Protein AF-A0A7J9DFA4-F1 (afdb_monomer_lite)

Structure (mmCIF, N/CA/C/O backbone):
data_AF-A0A7J9DFA4-F1
#
_entry.id   AF-A0A7J9DFA4-F1
#
loop_
_atom_site.group_PDB
_atom_site.id
_atom_site.type_symbol
_atom_site.label_atom_id
_atom_site.label_alt_id
_atom_site.label_comp_id
_atom_site.label_asym_id
_atom_site.label_entity_id
_atom_site.label_seq_id
_atom_site.pdbx_PDB_ins_code
_atom_site.Cartn_x
_atom_site.Cartn_y
_atom_site.Cartn_z
_atom_site.occupancy
_atom_site.B_iso_or_equiv
_atom_site.auth_seq_id
_atom_site.auth_comp_id
_atom_site.auth_asym_id
_atom_site.auth_atom_id
_atom_site.pdbx_PDB_model_num
ATOM 1 N N . MET A 1 1 ? 39.875 -12.581 -15.523 1.00 40.12 1 MET A N 1
ATOM 2 C CA . MET A 1 1 ? 39.400 -11.786 -14.369 1.00 40.12 1 MET A CA 1
ATOM 3 C C . MET A 1 1 ? 38.092 -11.116 -14.761 1.00 40.12 1 MET A C 1
ATOM 5 O O . MET A 1 1 ? 38.015 -10.624 -15.876 1.00 40.12 1 MET A O 1
ATOM 9 N N . SER A 1 2 ? 37.123 -11.108 -13.842 1.00 43.75 2 SER A N 1
ATOM 10 C CA . SER A 1 2 ? 35.735 -10.629 -13.968 1.00 43.75 2 SER A CA 1
ATOM 11 C C . SER A 1 2 ? 34.758 -11.569 -14.685 1.00 43.75 2 SER A C 1
ATOM 13 O O . SER A 1 2 ? 34.329 -11.335 -15.809 1.00 43.75 2 SER A O 1
ATOM 15 N N . GLN A 1 3 ? 34.373 -12.635 -13.983 1.00 44.19 3 GLN A N 1
ATOM 16 C CA . GLN A 1 3 ? 33.046 -13.218 -14.145 1.00 44.19 3 GLN A CA 1
ATOM 17 C C . GLN A 1 3 ? 32.124 -12.363 -13.266 1.00 44.19 3 GLN A C 1
ATOM 19 O O . GLN A 1 3 ? 32.022 -12.579 -12.060 1.00 44.19 3 GLN A O 1
ATOM 24 N N . GLY A 1 4 ? 31.575 -11.293 -13.843 1.00 42.59 4 GLY A N 1
ATOM 25 C CA . GLY A 1 4 ? 30.505 -10.540 -13.203 1.00 42.59 4 GLY A CA 1
ATOM 26 C C . GLY A 1 4 ? 29.309 -11.471 -13.079 1.00 42.59 4 GLY A C 1
ATOM 27 O O . GLY A 1 4 ? 28.820 -11.960 -14.092 1.00 42.59 4 GLY A O 1
ATOM 28 N N . GLY A 1 5 ? 28.902 -11.775 -11.846 1.00 43.56 5 GLY A N 1
ATOM 29 C CA . GLY A 1 5 ? 27.732 -12.594 -11.550 1.00 43.56 5 GLY A CA 1
ATOM 30 C C . GLY A 1 5 ? 26.464 -11.914 -12.052 1.00 43.56 5 GLY A C 1
ATOM 31 O O . GLY A 1 5 ? 2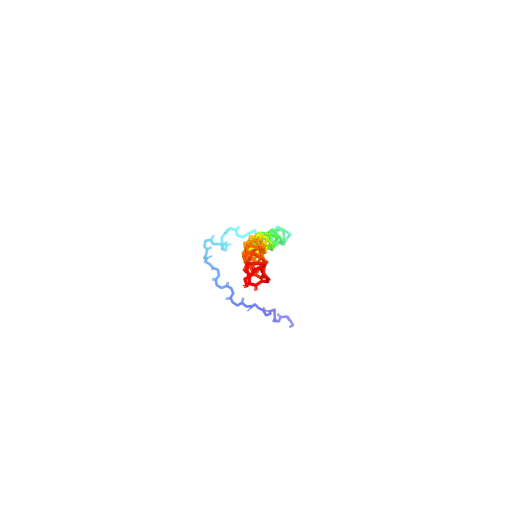5.803 -11.197 -11.306 1.00 43.56 5 GLY A O 1
ATOM 32 N N . GLY A 1 6 ? 26.151 -12.107 -13.329 1.00 45.38 6 GLY A N 1
ATOM 33 C CA . GLY A 1 6 ? 24.848 -11.802 -13.886 1.00 45.38 6 GLY A CA 1
ATOM 34 C C . GLY A 1 6 ? 23.879 -12.849 -13.368 1.00 45.38 6 GLY A C 1
ATOM 35 O O . GLY A 1 6 ? 23.946 -14.008 -13.759 1.00 45.38 6 GLY A O 1
ATOM 36 N N . MET A 1 7 ? 22.989 -12.457 -12.460 1.00 51.66 7 MET A N 1
ATOM 37 C CA . MET A 1 7 ? 21.685 -13.108 -12.414 1.00 51.66 7 MET A CA 1
ATOM 38 C C . MET A 1 7 ? 21.136 -13.015 -13.839 1.00 51.66 7 MET A C 1
ATOM 40 O O . MET A 1 7 ? 21.053 -11.898 -14.351 1.00 51.66 7 MET A O 1
ATOM 44 N N . ASP A 1 8 ? 20.842 -14.143 -14.485 1.00 55.06 8 ASP A N 1
ATOM 45 C CA . ASP A 1 8 ? 20.262 -14.176 -15.831 1.00 55.06 8 ASP A CA 1
ATOM 46 C C . ASP A 1 8 ? 18.871 -13.519 -15.797 1.00 55.06 8 ASP A C 1
ATOM 48 O O . ASP A 1 8 ? 17.830 -14.164 -15.661 1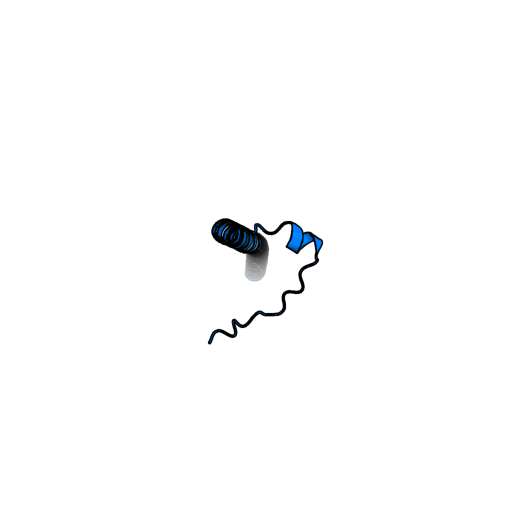.00 55.06 8 ASP A O 1
ATOM 52 N N . PHE A 1 9 ? 18.854 -12.187 -15.855 1.00 63.75 9 PHE A N 1
ATOM 53 C CA . PHE A 1 9 ? 17.675 -11.377 -16.090 1.00 63.75 9 PHE A CA 1
ATOM 54 C C . PHE A 1 9 ? 17.316 -11.552 -17.561 1.00 63.75 9 PHE A C 1
ATOM 56 O O . PHE A 1 9 ? 17.720 -10.764 -18.414 1.00 63.75 9 PHE A O 1
ATOM 63 N N . ASN A 1 10 ? 16.551 -12.601 -17.858 1.00 74.12 10 ASN A N 1
ATOM 64 C CA . ASN A 1 10 ? 15.885 -12.740 -19.147 1.00 74.12 10 ASN A CA 1
ATOM 65 C C . ASN A 1 10 ? 14.777 -11.683 -19.239 1.00 74.12 10 ASN A C 1
ATOM 67 O O . ASN A 1 10 ? 13.608 -11.946 -18.954 1.00 74.12 10 ASN A O 1
ATOM 71 N N . LEU A 1 11 ? 15.172 -10.456 -19.573 1.00 82.38 11 LEU A N 1
ATOM 72 C CA . LEU A 1 11 ? 14.261 -9.398 -19.979 1.00 82.38 11 LEU A CA 1
ATOM 73 C C . LEU A 1 11 ? 13.775 -9.686 -21.401 1.00 82.38 11 LEU A C 1
ATOM 75 O O . LEU A 1 11 ? 14.519 -10.220 -22.223 1.00 82.38 11 LEU A O 1
ATOM 79 N N . ALA A 1 12 ? 12.524 -9.329 -21.679 1.00 90.56 12 ALA A N 1
ATOM 80 C CA . ALA A 1 12 ? 11.973 -9.440 -23.021 1.00 90.56 12 ALA A CA 1
ATOM 81 C C . ALA A 1 12 ? 12.763 -8.551 -24.000 1.00 90.56 12 ALA A C 1
ATOM 83 O O . ALA A 1 12 ? 13.272 -7.492 -23.614 1.00 90.56 12 ALA A O 1
ATOM 84 N N . GLU A 1 13 ? 12.871 -8.976 -25.258 1.00 85.31 13 GLU A N 1
ATOM 85 C CA . GLU A 1 13 ? 13.679 -8.294 -26.276 1.00 85.31 13 GLU A CA 1
ATOM 86 C C . GLU A 1 13 ? 13.218 -6.847 -26.489 1.00 85.31 13 GLU A C 1
ATOM 88 O O . GLU A 1 13 ? 14.036 -5.941 -26.644 1.00 85.31 13 GLU A O 1
ATOM 93 N N . GLU A 1 14 ? 11.915 -6.595 -26.367 1.00 90.38 14 GLU A N 1
ATOM 94 C CA . GLU A 1 14 ? 11.325 -5.263 -26.482 1.00 90.38 14 GLU A CA 1
ATOM 95 C C . GLU A 1 14 ? 11.772 -4.332 -25.347 1.00 90.38 14 GLU A C 1
ATOM 97 O O . GLU A 1 14 ? 11.897 -3.126 -25.547 1.00 90.38 14 GLU A O 1
ATOM 102 N N . VAL A 1 15 ? 12.036 -4.881 -24.156 1.00 88.31 15 VAL A N 1
ATOM 103 C CA . VAL A 1 15 ? 12.555 -4.118 -23.012 1.00 88.31 15 VAL A CA 1
ATOM 104 C C . VAL A 1 15 ? 14.038 -3.82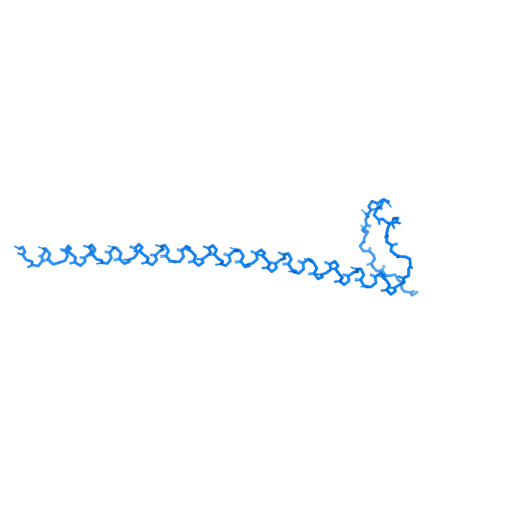9 -23.207 1.00 88.31 15 VAL A C 1
ATOM 106 O O . VAL A 1 15 ? 14.472 -2.707 -22.968 1.00 88.31 15 VAL A O 1
ATOM 109 N N . LEU A 1 16 ? 14.813 -4.809 -23.679 1.00 86.69 16 LEU A N 1
ATOM 110 C CA . LEU A 1 16 ? 16.234 -4.619 -23.983 1.00 86.69 16 LEU A CA 1
ATOM 111 C C . LEU A 1 16 ? 16.442 -3.567 -25.080 1.00 86.69 16 LEU A C 1
ATOM 113 O O . LEU A 1 16 ? 17.344 -2.741 -24.963 1.00 86.69 16 LEU A O 1
ATOM 117 N N . ALA A 1 17 ? 15.576 -3.554 -26.096 1.00 88.12 17 ALA A N 1
ATOM 118 C CA . ALA A 1 17 ? 15.639 -2.617 -27.217 1.00 88.12 17 ALA A CA 1
ATOM 119 C C . ALA A 1 17 ? 15.461 -1.144 -26.808 1.00 88.12 17 ALA A C 1
ATOM 121 O O . ALA A 1 17 ? 15.890 -0.254 -27.542 1.00 88.12 17 ALA A O 1
ATOM 122 N N . VAL A 1 18 ? 14.838 -0.876 -25.654 1.00 91.69 18 VAL A N 1
ATOM 123 C CA . VAL A 1 18 ? 14.620 0.487 -25.140 1.00 91.69 18 VAL A CA 1
ATOM 124 C C . VAL A 1 18 ? 15.580 0.877 -24.015 1.00 91.69 18 VAL A C 1
ATOM 126 O O . VAL A 1 18 ? 15.514 2.007 -23.526 1.00 91.69 18 VAL A O 1
ATOM 129 N N . ILE A 1 19 ? 16.471 -0.023 -23.583 1.00 90.69 19 ILE A N 1
ATOM 130 C CA . ILE A 1 19 ? 17.499 0.317 -22.595 1.00 90.69 19 ILE A CA 1
ATOM 131 C C . ILE A 1 19 ? 18.537 1.229 -23.267 1.00 90.69 19 ILE A C 1
ATOM 133 O O . ILE A 1 19 ? 19.064 0.871 -24.323 1.00 90.69 19 ILE A O 1
ATOM 137 N N . PRO A 1 20 ? 18.871 2.387 -22.663 1.00 94.19 20 PRO A N 1
ATOM 138 C CA . PRO A 1 20 ? 19.918 3.257 -23.181 1.00 94.19 20 PRO A CA 1
ATOM 139 C C . PRO A 1 20 ? 21.231 2.498 -23.357 1.00 94.19 20 PRO A C 1
ATOM 141 O O . PRO A 1 20 ? 21.596 1.691 -22.506 1.00 94.19 20 PRO A O 1
ATOM 144 N N . THR A 1 21 ? 21.967 2.756 -24.433 1.00 92.44 21 THR A N 1
ATOM 145 C CA . THR A 1 21 ? 23.291 2.146 -24.637 1.00 92.44 21 THR A CA 1
ATOM 146 C C . THR A 1 21 ? 24.402 2.909 -23.917 1.00 92.44 21 THR A C 1
ATOM 148 O O . THR A 1 21 ? 25.470 2.347 -23.687 1.00 92.44 21 THR A O 1
ATOM 151 N N . ASP A 1 22 ? 24.168 4.182 -23.573 1.00 97.25 22 ASP A N 1
ATOM 152 C CA . ASP A 1 22 ? 25.120 4.990 -22.814 1.00 97.25 22 ASP A CA 1
ATOM 153 C C . ASP A 1 22 ? 25.174 4.546 -21.334 1.00 97.25 22 ASP A C 1
ATOM 155 O O . ASP A 1 22 ? 24.130 4.465 -20.676 1.00 97.25 22 ASP A O 1
ATOM 159 N N . PRO A 1 23 ? 26.370 4.284 -20.769 1.00 95.19 23 PRO A N 1
ATOM 160 C CA . PRO A 1 23 ? 26.498 3.806 -19.393 1.00 95.19 23 PRO A CA 1
ATOM 161 C C . PRO A 1 23 ? 25.957 4.763 -18.321 1.00 95.19 23 PRO A C 1
ATOM 163 O O . PRO A 1 23 ? 25.445 4.307 -17.295 1.00 95.19 23 PRO A O 1
ATOM 166 N N . TYR A 1 24 ? 26.060 6.081 -18.511 1.00 97.06 24 TYR A N 1
ATOM 167 C CA . TYR A 1 24 ? 25.565 7.049 -17.530 1.00 97.06 24 TYR A CA 1
ATOM 168 C C . TYR A 1 24 ? 24.041 7.163 -17.586 1.00 97.06 24 TYR A C 1
ATOM 170 O O . TYR A 1 24 ? 23.393 7.246 -16.538 1.00 97.06 24 TYR A O 1
ATOM 178 N N . GLU A 1 25 ? 23.454 7.085 -18.780 1.00 97.12 25 GLU A N 1
ATOM 179 C CA . GLU A 1 25 ? 22.000 7.010 -18.944 1.00 97.12 25 GLU A CA 1
ATOM 180 C C . GLU A 1 25 ? 21.413 5.725 -18.339 1.00 97.12 25 GLU A C 1
ATOM 182 O O . GLU A 1 25 ? 20.363 5.771 -17.694 1.00 97.12 25 GLU A O 1
ATOM 187 N N . GLN A 1 26 ? 22.109 4.587 -18.453 1.00 95.75 26 GLN A N 1
ATOM 188 C CA . GLN A 1 26 ? 21.714 3.342 -17.780 1.00 95.75 26 GLN A CA 1
ATOM 189 C C . GLN A 1 26 ? 21.718 3.475 -16.253 1.00 95.75 26 GLN A C 1
ATOM 191 O O . GLN A 1 26 ? 20.789 3.003 -15.592 1.00 95.75 26 GLN A O 1
ATOM 196 N N . LEU A 1 27 ? 22.730 4.131 -15.675 1.00 96.75 27 LEU A N 1
ATOM 197 C CA . LEU A 1 27 ? 22.776 4.391 -14.233 1.00 96.75 27 LEU A CA 1
ATOM 198 C C . LEU A 1 27 ? 21.629 5.302 -13.787 1.00 96.75 27 LEU A C 1
ATOM 200 O O . LEU A 1 27 ? 21.021 5.055 -12.741 1.00 96.75 27 LEU A O 1
ATOM 204 N N . ASP A 1 28 ? 21.296 6.327 -14.573 1.00 97.50 28 ASP A N 1
ATOM 205 C CA . ASP A 1 28 ? 20.154 7.191 -14.276 1.00 97.50 28 ASP A CA 1
ATOM 206 C C . ASP A 1 28 ? 18.823 6.426 -14.352 1.00 97.50 28 ASP A C 1
ATOM 208 O O . ASP A 1 28 ? 17.979 6.558 -13.460 1.00 97.50 28 ASP A O 1
ATOM 212 N N . LEU A 1 29 ? 18.657 5.558 -15.354 1.00 95.75 29 LEU A N 1
ATOM 213 C CA . LEU A 1 29 ? 17.504 4.666 -15.467 1.00 95.75 29 LEU A CA 1
ATOM 214 C C . LEU A 1 29 ? 17.407 3.714 -14.265 1.00 95.75 29 LEU A C 1
ATOM 216 O O . LEU A 1 29 ? 16.352 3.626 -13.635 1.00 95.75 29 LEU A O 1
ATOM 220 N N . ALA A 1 30 ? 18.503 3.051 -13.888 1.00 95.56 30 ALA A N 1
ATOM 221 C CA . ALA A 1 30 ? 18.548 2.156 -12.731 1.00 95.56 30 ALA A CA 1
ATOM 222 C C . ALA A 1 30 ? 18.200 2.891 -11.425 1.00 95.56 30 ALA A C 1
ATOM 224 O O . ALA A 1 30 ? 17.432 2.390 -10.592 1.00 95.56 30 ALA A O 1
ATOM 225 N N . ARG A 1 31 ? 18.701 4.121 -11.263 1.00 97.81 31 ARG A N 1
ATOM 226 C CA . ARG A 1 31 ? 18.375 4.998 -10.133 1.00 97.81 31 ARG A CA 1
ATOM 227 C C . ARG A 1 31 ? 16.891 5.355 -10.112 1.00 97.81 31 ARG A C 1
ATOM 229 O O . ARG A 1 31 ? 16.277 5.304 -9.044 1.00 97.81 31 ARG A O 1
ATOM 236 N N . LYS A 1 32 ? 16.296 5.687 -11.261 1.00 97.50 32 LYS A N 1
ATOM 237 C CA . LYS A 1 32 ? 14.857 5.978 -11.386 1.00 97.50 32 LYS A CA 1
ATOM 238 C C . LYS A 1 32 ? 14.006 4.761 -11.031 1.00 97.50 32 LYS A C 1
ATOM 240 O O . LYS A 1 32 ? 13.115 4.888 -10.196 1.00 97.50 32 LYS A O 1
ATOM 245 N N . ILE A 1 33 ? 14.329 3.584 -11.570 1.00 96.06 33 ILE A N 1
ATOM 246 C CA . ILE A 1 33 ? 13.643 2.320 -11.253 1.00 96.06 33 ILE A CA 1
ATOM 247 C C . ILE A 1 33 ? 13.698 2.047 -9.748 1.00 96.06 33 ILE A C 1
ATOM 249 O O . ILE A 1 33 ? 12.667 1.810 -9.121 1.00 96.06 33 ILE A O 1
ATOM 253 N N . THR A 1 34 ? 14.887 2.150 -9.150 1.00 97.62 34 THR A N 1
ATOM 254 C CA . THR A 1 34 ? 15.073 1.947 -7.705 1.00 97.62 34 THR A CA 1
ATOM 255 C C . THR A 1 34 ? 14.251 2.950 -6.897 1.00 97.62 34 THR A C 1
ATOM 257 O O . THR A 1 34 ? 13.571 2.572 -5.945 1.00 97.62 34 THR A O 1
ATOM 260 N N . SER A 1 35 ? 14.255 4.221 -7.304 1.00 98.31 35 SER A N 1
ATOM 261 C CA . SER A 1 35 ? 13.482 5.279 -6.644 1.00 98.31 35 SER A CA 1
ATOM 262 C C . SER A 1 35 ? 11.979 5.001 -6.703 1.00 98.31 35 SER A C 1
ATOM 264 O O . SER A 1 35 ? 11.289 5.130 -5.693 1.00 98.31 35 SER A O 1
ATOM 266 N N . MET A 1 36 ? 11.470 4.553 -7.853 1.00 98.19 36 MET A N 1
ATOM 267 C CA . MET A 1 36 ? 10.065 4.172 -8.019 1.00 98.19 36 MET A CA 1
ATOM 268 C C . MET A 1 36 ? 9.702 2.943 -7.182 1.00 98.19 36 MET A C 1
ATOM 270 O O . MET A 1 36 ? 8.656 2.936 -6.534 1.00 98.19 36 MET A O 1
ATOM 274 N N . ALA A 1 37 ? 10.566 1.925 -7.145 1.00 97.69 37 ALA A N 1
ATOM 275 C CA . ALA A 1 37 ? 10.356 0.734 -6.326 1.00 97.69 37 ALA A CA 1
ATOM 276 C C . ALA A 1 37 ? 10.293 1.083 -4.829 1.00 97.69 37 ALA A C 1
ATOM 278 O O . ALA A 1 37 ? 9.409 0.606 -4.113 1.00 97.69 37 ALA A O 1
ATOM 279 N N . ILE A 1 38 ? 11.185 1.965 -4.363 1.00 98.25 38 ILE A N 1
ATOM 280 C CA . ILE A 1 38 ? 11.167 2.479 -2.989 1.00 98.25 38 ILE A CA 1
ATOM 281 C C . ILE A 1 38 ? 9.879 3.265 -2.729 1.00 98.25 38 ILE A C 1
ATOM 283 O O . ILE A 1 38 ? 9.192 2.972 -1.754 1.00 98.25 38 ILE A O 1
ATOM 287 N N . ALA A 1 39 ? 9.509 4.209 -3.599 1.00 98.31 39 ALA A N 1
ATOM 288 C CA . ALA A 1 39 ? 8.294 5.010 -3.438 1.00 98.31 39 ALA A CA 1
ATOM 289 C C . ALA A 1 39 ? 7.025 4.140 -3.386 1.00 98.31 39 ALA A C 1
ATOM 291 O O . ALA A 1 39 ? 6.176 4.333 -2.517 1.00 98.31 39 ALA A O 1
ATOM 292 N N . SER A 1 40 ? 6.926 3.129 -4.255 1.00 98.31 40 SER A N 1
ATOM 293 C CA . SER A 1 40 ? 5.830 2.152 -4.251 1.00 98.31 40 SER A CA 1
ATOM 294 C C . SER A 1 40 ? 5.751 1.393 -2.922 1.00 98.31 40 SER A C 1
ATOM 296 O O . SER A 1 40 ? 4.675 1.258 -2.332 1.00 98.31 40 SER A O 1
ATOM 298 N N . ARG A 1 41 ? 6.901 0.955 -2.393 1.00 98.25 41 ARG A N 1
ATOM 299 C CA . ARG A 1 41 ? 6.972 0.274 -1.095 1.00 98.25 41 ARG A CA 1
ATOM 300 C C . ARG A 1 41 ? 6.591 1.195 0.066 1.00 98.25 41 ARG A C 1
ATOM 302 O O . ARG A 1 41 ? 5.864 0.753 0.953 1.00 98.25 41 ARG A O 1
ATOM 309 N N . VAL A 1 42 ? 7.047 2.447 0.058 1.00 98.56 42 VAL A N 1
ATOM 310 C CA . VAL A 1 42 ? 6.692 3.453 1.073 1.00 98.56 42 VAL A CA 1
ATOM 311 C C . VAL A 1 42 ? 5.187 3.706 1.062 1.00 98.56 42 VAL A C 1
ATOM 313 O O . VAL A 1 42 ? 4.552 3.567 2.102 1.00 98.56 42 VAL A O 1
ATOM 316 N N . SER A 1 43 ? 4.594 3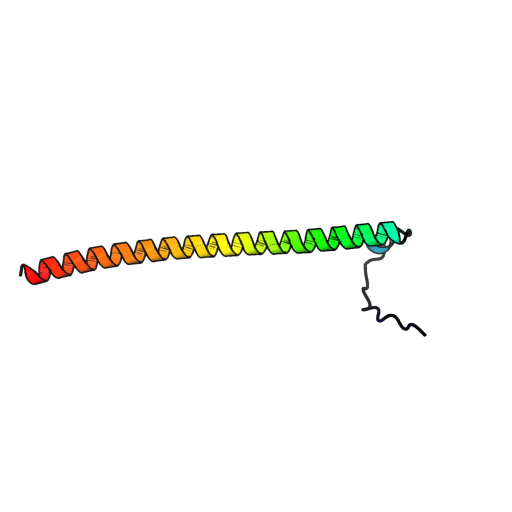.939 -0.110 1.00 98.25 43 SER A N 1
ATOM 317 C CA . SER A 1 43 ? 3.147 4.154 -0.245 1.00 98.25 43 SER A CA 1
ATOM 318 C C . SER A 1 43 ? 2.328 2.962 0.272 1.00 98.25 43 SER A C 1
ATOM 320 O O . SER A 1 43 ? 1.334 3.134 0.984 1.00 98.25 43 SER A O 1
ATOM 322 N N . LYS A 1 44 ? 2.776 1.727 -0.002 1.00 98.38 44 LYS A N 1
ATOM 323 C CA . LYS A 1 44 ? 2.153 0.521 0.562 1.00 98.38 44 LYS A CA 1
ATOM 324 C C . LYS A 1 44 ? 2.211 0.512 2.094 1.00 98.38 44 LYS A C 1
ATOM 326 O O . LYS A 1 44 ? 1.192 0.239 2.731 1.00 98.38 44 LYS A O 1
ATOM 331 N N . MET A 1 45 ? 3.374 0.816 2.675 1.00 98.62 45 MET A N 1
ATOM 332 C CA . MET A 1 45 ? 3.559 0.874 4.130 1.00 98.62 45 MET A CA 1
ATOM 333 C C . MET A 1 45 ? 2.696 1.963 4.777 1.00 98.62 45 MET A C 1
ATOM 335 O O . MET A 1 45 ? 2.082 1.715 5.811 1.00 98.62 45 MET A O 1
ATOM 339 N N . GLU A 1 46 ? 2.594 3.143 4.165 1.00 98.69 46 GLU A N 1
ATOM 340 C CA . GLU A 1 46 ? 1.723 4.227 4.635 1.00 98.69 46 GLU A CA 1
ATOM 341 C C . GLU A 1 46 ? 0.252 3.791 4.655 1.00 98.69 46 GLU A C 1
ATOM 343 O O . GLU A 1 46 ? -0.450 4.002 5.648 1.00 98.69 46 GLU A O 1
ATOM 348 N N . GLY A 1 47 ? -0.203 3.097 3.608 1.00 98.56 47 GLY A N 1
ATOM 349 C CA . GLY A 1 47 ? -1.551 2.531 3.556 1.00 98.56 47 GLY A CA 1
ATOM 350 C C . GLY A 1 47 ? -1.802 1.463 4.629 1.00 98.56 47 GLY A C 1
ATOM 351 O O . GLY A 1 47 ? -2.868 1.440 5.248 1.00 98.56 47 GLY A O 1
ATOM 352 N N . GLU A 1 48 ? -0.833 0.578 4.876 1.00 98.62 48 GLU A N 1
ATOM 353 C CA . GLU A 1 48 ? -0.894 -0.416 5.960 1.00 98.62 48 GLU A CA 1
ATOM 354 C C . GLU A 1 48 ? -0.950 0.248 7.340 1.00 98.62 48 GLU A C 1
ATOM 356 O O . GLU A 1 48 ? -1.788 -0.121 8.168 1.00 98.62 48 GLU A O 1
ATOM 361 N N . MET A 1 49 ? -0.125 1.272 7.566 1.00 98.69 49 MET A N 1
ATOM 362 C CA . MET A 1 49 ? -0.118 2.046 8.804 1.00 98.69 49 MET A CA 1
ATOM 363 C C . MET A 1 49 ? -1.457 2.757 9.028 1.00 98.69 49 MET A C 1
ATOM 365 O O . MET A 1 49 ? -1.989 2.716 10.137 1.00 98.69 49 MET A O 1
ATOM 369 N N . GLY A 1 50 ? -2.029 3.364 7.984 1.00 98.62 50 GLY A N 1
ATOM 370 C CA . GLY A 1 50 ? -3.342 4.009 8.042 1.00 98.62 50 GLY A CA 1
ATOM 371 C C . GLY A 1 50 ? -4.446 3.036 8.462 1.00 98.62 50 GLY A C 1
ATOM 372 O O . GLY A 1 50 ? -5.204 3.325 9.389 1.00 98.62 50 GLY A O 1
ATOM 373 N N . ARG A 1 51 ? -4.483 1.838 7.862 1.00 98.69 51 ARG A N 1
ATOM 374 C CA . ARG A 1 51 ? -5.429 0.776 8.255 1.00 98.69 51 ARG A CA 1
ATOM 375 C C . ARG A 1 51 ? -5.230 0.326 9.700 1.00 98.69 51 ARG A C 1
ATOM 377 O O . ARG A 1 51 ? -6.207 0.123 10.418 1.00 98.69 51 ARG A O 1
ATOM 384 N N . MET A 1 52 ? -3.981 0.184 10.138 1.00 98.62 52 MET A N 1
ATOM 385 C CA . MET A 1 52 ? -3.677 -0.213 11.512 1.00 98.62 52 MET A CA 1
ATOM 386 C C . MET A 1 52 ? -4.130 0.845 12.525 1.00 98.62 52 MET A C 1
ATOM 388 O O . MET A 1 52 ? -4.733 0.490 13.535 1.00 98.62 52 MET A O 1
ATOM 392 N N . ARG A 1 53 ? -3.918 2.134 12.231 1.00 98.69 53 ARG A N 1
ATOM 393 C CA . ARG A 1 53 ? -4.416 3.240 13.063 1.00 98.69 53 ARG A CA 1
ATOM 394 C C . ARG A 1 53 ? -5.940 3.251 13.138 1.00 98.69 53 ARG A C 1
ATOM 396 O O . ARG A 1 53 ? -6.474 3.350 14.234 1.00 98.69 53 ARG A O 1
ATOM 403 N N . ALA A 1 54 ? -6.636 3.085 12.012 1.00 98.62 54 ALA A N 1
ATOM 404 C CA . ALA A 1 54 ? -8.100 3.017 11.996 1.00 98.62 54 ALA A CA 1
ATOM 405 C C . ALA A 1 54 ? -8.635 1.882 12.887 1.00 98.62 54 ALA A C 1
ATOM 407 O O . ALA A 1 54 ? -9.524 2.103 13.704 1.00 98.62 54 ALA A O 1
ATOM 408 N N . LYS A 1 55 ? -8.026 0.692 12.802 1.00 98.69 55 LYS A N 1
ATOM 409 C CA . LYS A 1 55 ? -8.381 -0.456 13.649 1.00 98.69 55 LYS A CA 1
ATOM 410 C C . LYS A 1 55 ? -8.105 -0.212 15.136 1.00 98.69 55 LYS A C 1
ATOM 412 O O . LYS A 1 55 ? -8.811 -0.749 15.983 1.00 98.69 55 LYS A O 1
ATOM 417 N N . MET A 1 56 ? -7.064 0.553 15.460 1.00 98.62 56 MET A N 1
ATOM 418 C CA . MET A 1 56 ? -6.770 0.942 16.840 1.00 98.62 56 MET A CA 1
ATOM 419 C C . MET A 1 56 ? -7.866 1.863 17.383 1.00 98.62 56 MET A C 1
ATOM 421 O O . MET A 1 56 ? -8.435 1.551 18.419 1.00 98.62 56 MET A O 1
ATOM 425 N N . TYR A 1 57 ? -8.249 2.899 16.630 1.00 98.69 57 TYR A N 1
ATOM 426 C CA . TYR A 1 57 ? -9.343 3.796 17.020 1.00 98.69 57 TYR A CA 1
ATOM 427 C C . TYR A 1 57 ? -10.679 3.070 17.198 1.00 98.69 57 TYR A C 1
ATOM 429 O O . TYR A 1 57 ? -11.403 3.339 18.150 1.00 98.69 57 TYR A O 1
ATOM 437 N N . GLU A 1 58 ? -11.000 2.128 16.310 1.00 98.75 58 GLU A N 1
ATOM 438 C CA . GLU A 1 58 ? -12.191 1.284 16.447 1.00 98.75 58 GLU A CA 1
ATOM 439 C C . GLU A 1 58 ? -12.159 0.476 17.754 1.00 98.75 58 GLU A C 1
ATOM 441 O O . GLU A 1 58 ? -13.148 0.417 18.481 1.00 98.75 58 GLU A O 1
ATOM 446 N N . LYS A 1 59 ? -11.008 -0.118 18.086 1.00 98.62 59 LYS A N 1
ATOM 447 C CA . LYS A 1 59 ? -10.837 -0.870 19.334 1.00 98.62 59 LYS A CA 1
ATOM 448 C C . LYS A 1 59 ? -10.942 0.017 20.569 1.00 98.62 59 LYS A C 1
ATOM 450 O O . LYS A 1 59 ? -11.616 -0.387 21.509 1.00 98.62 59 LYS A O 1
ATOM 455 N N . ASP A 1 60 ? -10.321 1.191 20.557 1.00 98.75 60 ASP A N 1
ATOM 456 C CA . ASP A 1 60 ? -10.394 2.149 21.665 1.00 98.75 60 ASP A CA 1
ATOM 457 C C . ASP A 1 60 ? -11.841 2.602 21.901 1.00 98.75 60 ASP A C 1
ATOM 459 O O . ASP A 1 60 ? -12.292 2.681 23.042 1.00 98.75 60 ASP A O 1
ATOM 463 N N . HIS A 1 61 ? -12.604 2.816 20.825 1.00 98.62 61 HIS A N 1
ATOM 464 C CA . HIS A 1 61 ? -14.025 3.142 20.919 1.00 98.62 61 HIS A CA 1
ATOM 465 C C . HIS A 1 61 ? -14.842 2.007 21.550 1.00 98.62 61 HIS A C 1
ATOM 467 O O . HIS A 1 61 ? -15.622 2.249 22.469 1.00 98.62 61 HIS A O 1
ATOM 473 N N . ILE A 1 62 ? -14.624 0.762 21.114 1.00 98.69 62 ILE A N 1
ATOM 474 C CA . ILE A 1 62 ? -15.290 -0.412 21.697 1.00 98.69 62 ILE A CA 1
ATOM 475 C C . ILE A 1 62 ? -14.933 -0.565 23.181 1.00 98.69 62 ILE A C 1
ATOM 477 O O . ILE A 1 62 ? -15.809 -0.872 23.986 1.00 98.69 62 ILE A O 1
ATOM 481 N N . ILE A 1 63 ? -13.666 -0.360 23.553 1.00 98.69 63 ILE A N 1
ATOM 482 C CA . ILE A 1 63 ? -13.225 -0.417 24.954 1.00 98.69 63 ILE A CA 1
ATOM 483 C C . ILE A 1 63 ? -13.987 0.617 25.780 1.00 98.69 63 ILE A C 1
ATOM 485 O O . ILE A 1 63 ? -14.587 0.247 26.784 1.00 98.69 63 ILE A O 1
ATOM 489 N N . PHE A 1 64 ? -14.042 1.865 25.315 1.00 98.62 64 PHE A N 1
ATOM 490 C CA . PHE A 1 64 ? -14.763 2.933 26.002 1.00 98.62 64 PHE A CA 1
ATOM 491 C C . PHE A 1 64 ? -16.247 2.594 26.215 1.00 98.62 64 PHE A C 1
ATOM 493 O O . PHE A 1 64 ? -16.769 2.745 27.317 1.00 98.62 64 PHE A O 1
ATOM 500 N N . GLU A 1 65 ? -16.931 2.073 25.191 1.00 98.56 65 GLU A N 1
ATOM 501 C CA . GLU A 1 65 ? -18.328 1.647 25.339 1.00 98.56 65 GLU A CA 1
ATOM 502 C C . GLU A 1 65 ? -18.506 0.508 26.351 1.00 98.56 65 GLU A C 1
ATOM 504 O O . GLU A 1 65 ? -19.520 0.437 27.048 1.00 98.56 65 GLU A O 1
ATOM 509 N N . LEU A 1 66 ? -17.563 -0.434 26.392 1.00 98.50 66 LEU A N 1
ATOM 510 C CA . LEU A 1 66 ? -17.610 -1.548 27.334 1.00 98.50 66 LEU A CA 1
ATOM 511 C C . LEU A 1 66 ? -17.352 -1.078 28.766 1.00 98.50 66 LEU A C 1
ATOM 513 O O . LEU A 1 66 ? -18.025 -1.554 29.679 1.00 98.50 66 LEU A O 1
ATOM 517 N N . GLU A 1 67 ? -16.427 -0.141 28.960 1.00 98.38 67 GLU A N 1
ATOM 518 C CA . GLU A 1 67 ? -16.155 0.488 30.254 1.00 98.38 67 GLU A CA 1
ATOM 519 C C . GLU A 1 67 ? -17.382 1.251 30.775 1.00 98.38 67 GLU A C 1
ATOM 521 O O . GLU A 1 67 ? -17.752 1.089 31.939 1.00 98.38 67 GLU A O 1
ATOM 526 N N . ASP A 1 68 ? -18.076 1.999 29.912 1.00 98.12 68 ASP A N 1
ATOM 527 C CA . ASP A 1 68 ? -19.309 2.719 30.260 1.00 98.12 68 ASP A CA 1
ATOM 528 C C . ASP A 1 68 ? -20.451 1.768 30.669 1.00 98.12 68 ASP A C 1
ATOM 530 O O . ASP A 1 68 ? -21.088 1.929 31.718 1.00 98.12 68 ASP A O 1
ATOM 534 N N . LYS A 1 69 ? -20.660 0.698 29.890 1.00 97.88 69 LYS A N 1
ATOM 535 C CA . LYS A 1 69 ? -21.640 -0.353 30.213 1.00 97.88 69 LYS A CA 1
ATOM 536 C C . LYS A 1 69 ? -21.306 -1.049 31.530 1.00 97.88 69 LYS A C 1
ATOM 538 O O . LYS A 1 69 ? -22.208 -1.310 32.327 1.00 97.88 69 LYS A O 1
ATOM 543 N N . LEU A 1 70 ? -20.029 -1.352 31.770 1.00 98.00 70 LEU A N 1
ATOM 544 C CA . LEU A 1 70 ? -19.579 -1.978 33.011 1.00 98.00 70 LEU A CA 1
ATOM 545 C C . LEU A 1 70 ? -19.830 -1.062 34.212 1.00 98.00 70 LEU A C 1
ATOM 547 O O . LEU A 1 70 ? -20.384 -1.525 35.205 1.00 98.00 70 LEU A O 1
ATOM 551 N N . SER A 1 71 ? -19.486 0.221 34.097 1.00 97.25 71 SER A N 1
ATOM 552 C CA . SER A 1 71 ? -19.738 1.233 35.129 1.00 97.25 71 SER A CA 1
ATOM 553 C C . SER A 1 71 ? -21.231 1.335 35.461 1.00 97.25 71 SER A C 1
ATOM 555 O O . SER A 1 71 ? -21.628 1.261 36.624 1.00 97.25 71 SER A O 1
ATOM 557 N N . THR A 1 72 ? -22.081 1.378 34.432 1.00 96.94 72 THR A N 1
ATOM 558 C CA . THR A 1 72 ? -23.543 1.408 34.593 1.00 96.94 72 THR A CA 1
ATOM 559 C C . THR A 1 72 ? -24.060 0.175 35.338 1.00 96.94 72 THR A C 1
ATOM 561 O O . THR A 1 72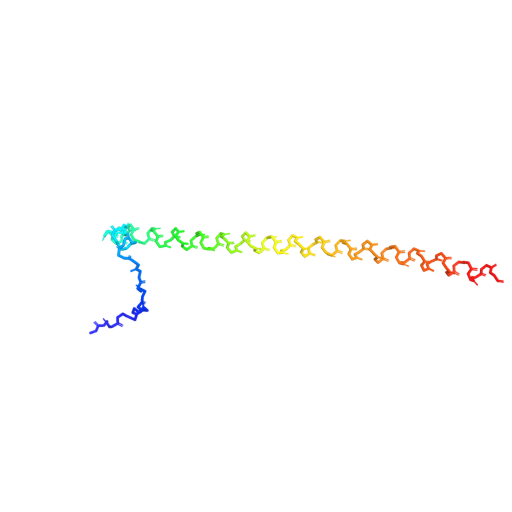 ? -24.857 0.294 36.268 1.00 96.94 72 THR A O 1
ATOM 564 N N . LEU A 1 73 ? -23.597 -1.023 34.966 1.00 96.81 73 LEU A N 1
ATOM 565 C CA . LEU A 1 73 ? -23.989 -2.265 35.639 1.00 96.81 73 LEU A CA 1
ATOM 566 C C . LEU A 1 73 ? -23.486 -2.331 37.084 1.00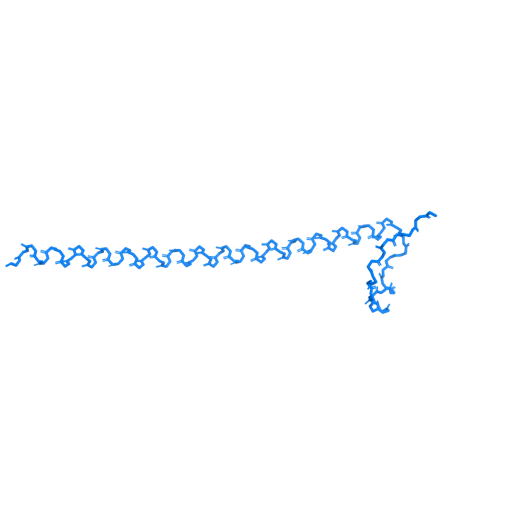 96.81 73 LEU A C 1
ATOM 568 O O . LEU A 1 73 ? -24.205 -2.811 37.958 1.00 96.81 73 LEU A O 1
ATOM 572 N N . GLN A 1 74 ? -22.270 -1.850 37.345 1.00 96.56 74 GLN A N 1
ATOM 573 C CA . GLN A 1 74 ? -21.711 -1.779 38.694 1.00 96.56 74 GLN A CA 1
ATOM 574 C C . GLN A 1 74 ? -22.533 -0.854 39.590 1.00 96.56 74 GLN A C 1
ATOM 576 O O . GLN A 1 74 ? -22.825 -1.238 40.721 1.00 96.56 74 GLN A O 1
ATOM 581 N N . GLN A 1 75 ? -22.952 0.304 39.077 1.00 95.38 75 GLN A N 1
ATOM 582 C CA . GLN A 1 75 ? -23.814 1.237 39.800 1.00 95.38 75 GLN A CA 1
ATOM 583 C C . GLN A 1 75 ? -25.165 0.593 40.140 1.00 95.38 75 GLN A C 1
ATOM 585 O O . GLN A 1 75 ? -25.548 0.543 41.304 1.00 95.38 75 GLN A O 1
ATOM 590 N N . LEU A 1 76 ? -25.839 -0.006 39.151 1.00 94.81 76 LEU A N 1
ATOM 591 C CA . LEU A 1 76 ? -27.127 -0.682 39.361 1.00 94.81 76 LEU A CA 1
ATOM 592 C C . LEU A 1 76 ? -27.048 -1.824 40.383 1.00 94.81 76 LEU A C 1
ATOM 594 O O . LEU A 1 76 ? -28.001 -2.052 41.117 1.00 94.81 76 LEU A O 1
ATOM 598 N N . ASN A 1 77 ? -25.927 -2.547 40.427 1.00 93.62 77 ASN A N 1
ATOM 599 C CA . ASN A 1 77 ? -25.724 -3.635 41.380 1.00 93.62 77 ASN A CA 1
ATOM 600 C C . ASN A 1 77 ? -25.347 -3.149 42.791 1.00 93.62 77 ASN A C 1
ATOM 602 O O . ASN A 1 77 ? -25.518 -3.897 43.744 1.00 93.62 77 ASN A O 1
ATOM 606 N N . GLN A 1 78 ? -24.796 -1.940 42.935 1.00 88.62 78 GLN A N 1
ATOM 607 C CA . GLN A 1 78 ? -24.572 -1.313 44.245 1.00 88.62 78 GLN A CA 1
ATOM 608 C C . GLN A 1 78 ? -25.856 -0.698 44.816 1.00 88.62 78 GLN A C 1
ATOM 610 O O . GLN A 1 78 ? -26.003 -0.634 46.034 1.00 88.62 78 GLN A O 1
ATOM 615 N N . ASP A 1 79 ? -26.766 -0.267 43.941 1.00 81.62 79 ASP A N 1
ATOM 616 C CA . ASP A 1 79 ? -28.036 0.367 44.305 1.00 81.62 79 ASP A CA 1
ATOM 617 C C . ASP A 1 79 ? -29.181 -0.641 44.581 1.00 81.62 79 ASP A C 1
ATOM 619 O O . ASP A 1 79 ? -30.275 -0.222 44.969 1.00 81.62 79 ASP A O 1
ATOM 623 N N . ALA A 1 80 ? -28.952 -1.948 44.379 1.00 68.06 80 ALA A N 1
ATOM 624 C CA . ALA A 1 80 ? -29.911 -3.049 44.573 1.00 68.06 80 ALA A CA 1
ATOM 625 C C . ALA A 1 80 ? -29.700 -3.800 45.899 1.00 68.06 80 ALA A C 1
ATOM 627 O O . ALA A 1 80 ? -30.723 -4.183 46.517 1.00 68.06 80 ALA A O 1
#

Organism: NCBI:txid34281

InterPro domains:
  IPR058936 At4g15545-like [PTHR47383] (1-79)

Secondary structure (DSSP, 8-state):
------------HHHHTTS-SSHHHHHHHHHHHHHHHHHHHHHHHHHHHHHHHHHHHHHHHHHHHHHHHHHHHHHHHH--

pLDDT: mean 89.96, std 16.15, range [40.12, 98.75]

Sequence (80 aa):
MSQGGGMDFNLAEEVLAVIPTDPYEQLDLARKITSMAIASRVSKMEGEMGRMRAKMYEKDHIIFELEDKLSTLQQLNQDA

Foldseek 3Di:
DDPPPDPPPPDDPVVVVPQDPDPVSNVVVVVVVVVVVVVVVVVVVVVVVVVVVVVVVVVVVVVVVVVVVVVVVVVVVVVD

Radius of gyration: 28.58 Å; chains: 1; bounding box: 69×21×72 Å